Protein AF-A0A2G9TT95-F1 (afdb_monomer_lite)

InterPro domains:
  IPR027417 P-loop containing nucleoside triphosphate hydrolase [G3DSA:3.40.50.300] (1-47)
  IPR027417 P-loop containing nucleoside triphosphate hydrolase [SSF52540] (1-69)
  IPR050238 DNA Replication and Repair Clamp Loader Complex [PTHR11669] (1-67)

Radius of gyration: 18.63 Å; chains: 1; bounding box: 43×24×49 Å

Organism: Teladorsagia circumcincta (NCBI:txid45464)

Sequence (105 aa):
MTEGAQQALRRIMENYSETTRFALACNQSDKIIEPVQSRCAILRFHKLTDAQLAHRLEEVCKAEKVSSISRSVRYLSSFFFQQPLPLRGASIHFSNFFAVFFLLL

pLDDT: mean 72.71, std 16.01, range [37.72, 91.88]

Foldseek 3Di:
DDPVVLVVVLVVCVVCVPPDKDKDWDQDCVPHDPSQVVQWDWDWDAQDDLVRQLVVVVVVCVVVVPPDPVVVSVVVSVVVVPDQDCPDPDSSVNHGTTIITIGPD

Structure (mmCIF, N/CA/C/O backbone):
data_AF-A0A2G9TT95-F1
#
_entry.id   AF-A0A2G9TT95-F1
#
loop_
_atom_site.group_PDB
_atom_site.id
_atom_site.type_symbol
_atom_site.label_atom_id
_atom_site.label_alt_id
_atom_site.label_comp_id
_atom_site.label_asym_id
_atom_site.label_entity_id
_atom_site.label_seq_id
_atom_site.pdbx_PDB_ins_code
_atom_site.Cartn_x
_atom_site.Cartn_y
_atom_site.Cartn_z
_atom_site.occupancy
_atom_site.B_iso_or_equiv
_atom_site.auth_seq_id
_atom_site.auth_comp_id
_atom_site.auth_asym_id
_atom_site.auth_atom_id
_atom_site.pdbx_PDB_model_num
ATOM 1 N N . MET A 1 1 ? 3.381 11.143 9.291 1.00 71.00 1 MET A N 1
ATOM 2 C CA . MET A 1 1 ? 2.022 11.181 9.870 1.00 71.00 1 MET A CA 1
ATOM 3 C C . MET A 1 1 ? 2.160 11.017 11.371 1.00 71.00 1 MET A C 1
ATOM 5 O O . MET A 1 1 ? 2.871 10.106 11.779 1.00 71.00 1 MET A O 1
ATOM 9 N N . THR A 1 2 ? 1.575 11.908 12.171 1.00 89.00 2 THR A N 1
ATOM 10 C CA . THR A 1 2 ? 1.607 11.794 13.639 1.00 89.00 2 THR A CA 1
ATOM 11 C C . THR A 1 2 ? 0.791 10.583 14.095 1.00 89.00 2 THR A C 1
ATOM 13 O O . THR A 1 2 ? -0.153 10.188 13.408 1.00 89.00 2 THR A O 1
ATOM 16 N N . GLU A 1 3 ? 1.130 9.991 15.242 1.00 86.75 3 GLU A N 1
ATOM 17 C CA . GLU A 1 3 ? 0.421 8.810 15.764 1.00 86.75 3 GLU A CA 1
ATOM 18 C C . GLU A 1 3 ? -1.075 9.069 15.972 1.00 86.75 3 GLU A C 1
ATOM 20 O O . GLU A 1 3 ? -1.901 8.250 15.573 1.00 86.75 3 GLU A O 1
ATOM 25 N N . GLY A 1 4 ? -1.440 10.245 16.496 1.00 90.38 4 GLY A N 1
ATOM 26 C CA . GLY A 1 4 ? -2.843 10.628 16.686 1.00 90.38 4 GLY A CA 1
ATOM 27 C C . GLY A 1 4 ? -3.653 10.630 15.384 1.00 90.38 4 GLY A C 1
ATOM 28 O O . GLY A 1 4 ? -4.788 10.158 15.362 1.00 90.38 4 GLY A O 1
ATOM 29 N N . ALA A 1 5 ? -3.053 11.073 14.274 1.00 90.94 5 ALA A N 1
ATOM 30 C CA . ALA A 1 5 ? -3.703 11.023 12.967 1.00 90.94 5 ALA A CA 1
ATOM 31 C C . ALA A 1 5 ? -3.869 9.579 12.463 1.00 90.94 5 ALA A C 1
ATOM 33 O O . ALA A 1 5 ? -4.907 9.250 11.890 1.00 90.94 5 ALA A O 1
ATOM 34 N N . GLN A 1 6 ? -2.896 8.695 12.722 1.00 89.81 6 GLN A N 1
ATOM 35 C CA . GLN A 1 6 ? -3.020 7.276 12.360 1.00 89.81 6 GLN A CA 1
ATOM 36 C C . GLN A 1 6 ? -4.141 6.586 13.150 1.00 89.81 6 GLN A C 1
ATOM 38 O O . GLN A 1 6 ? -4.891 5.786 12.595 1.00 89.81 6 GLN A O 1
ATOM 43 N N . GLN A 1 7 ? -4.289 6.921 14.435 1.00 89.94 7 GLN A N 1
ATOM 44 C CA . GLN A 1 7 ? -5.362 6.388 15.279 1.00 89.94 7 GLN A CA 1
ATOM 45 C C . GLN A 1 7 ? -6.747 6.859 14.820 1.00 89.94 7 GLN A C 1
ATOM 47 O O . GLN A 1 7 ? -7.698 6.076 14.824 1.00 89.94 7 GLN A O 1
ATOM 52 N N . ALA A 1 8 ? -6.870 8.113 14.376 1.00 91.88 8 ALA A N 1
ATOM 53 C CA . ALA A 1 8 ? -8.102 8.607 13.767 1.00 91.88 8 ALA A CA 1
ATOM 54 C C . ALA A 1 8 ? -8.411 7.877 12.448 1.00 91.88 8 ALA A C 1
ATOM 56 O O . ALA A 1 8 ? -9.537 7.422 12.247 1.00 91.88 8 ALA A O 1
ATOM 57 N N . LEU A 1 9 ? -7.402 7.694 11.590 1.00 90.50 9 LEU A N 1
ATOM 58 C CA . LEU A 1 9 ? -7.538 6.963 10.330 1.00 90.50 9 LEU A CA 1
ATOM 59 C C . LEU A 1 9 ? -8.011 5.522 10.555 1.00 90.50 9 LEU A C 1
ATOM 61 O O . LEU A 1 9 ? -8.934 5.077 9.881 1.00 90.50 9 LEU A O 1
ATOM 65 N N . ARG A 1 10 ? -7.448 4.820 11.544 1.00 88.50 10 ARG A N 1
ATOM 66 C CA . ARG A 1 10 ? -7.885 3.472 11.927 1.00 88.50 10 ARG A CA 1
ATOM 67 C C . ARG A 1 10 ? -9.396 3.420 12.196 1.00 88.50 10 ARG A C 1
ATOM 69 O O . ARG A 1 10 ? -10.062 2.527 11.687 1.00 88.50 10 ARG A O 1
ATOM 76 N N . ARG A 1 11 ? -9.940 4.376 12.959 1.00 90.38 11 ARG A N 1
ATOM 77 C CA . ARG A 1 11 ? -11.385 4.434 13.255 1.00 90.38 11 ARG A CA 1
ATOM 78 C C . ARG A 1 11 ? -12.221 4.661 11.998 1.00 90.38 11 ARG A C 1
ATOM 80 O O . ARG A 1 11 ? -13.265 4.045 11.835 1.00 90.38 11 ARG A O 1
ATOM 87 N N . ILE A 1 12 ? -11.756 5.526 11.098 1.00 90.50 12 ILE A N 1
ATOM 88 C CA . ILE A 1 12 ? -12.431 5.784 9.818 1.00 90.50 12 ILE A CA 1
ATOM 89 C C . 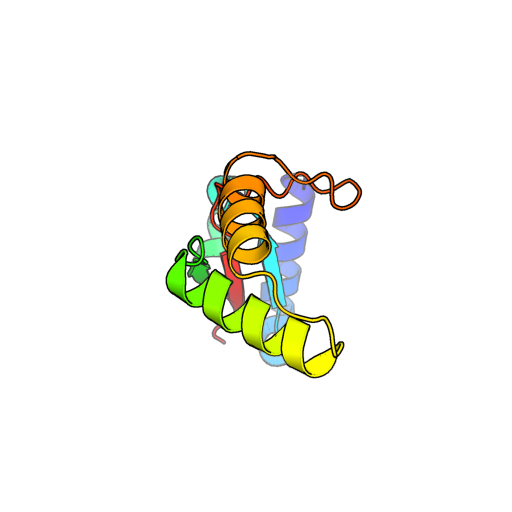ILE A 1 12 ? -12.448 4.511 8.961 1.00 90.50 12 ILE A C 1
ATOM 91 O O . ILE A 1 12 ? -13.480 4.176 8.386 1.00 90.50 12 ILE A O 1
ATOM 95 N N . MET A 1 13 ? -11.331 3.783 8.911 1.00 88.25 13 MET A N 1
ATOM 96 C CA . MET A 1 13 ? -11.234 2.520 8.177 1.00 88.25 13 MET A CA 1
ATOM 97 C C . MET A 1 13 ? -12.162 1.442 8.746 1.00 88.25 13 MET A C 1
ATOM 99 O O . MET A 1 13 ? -12.719 0.671 7.976 1.00 88.25 13 MET A O 1
ATOM 103 N N . GLU A 1 14 ? -12.349 1.394 10.068 1.00 85.25 14 GLU A N 1
ATOM 104 C CA . GLU A 1 14 ? -13.304 0.482 10.712 1.00 85.25 14 GLU A CA 1
ATOM 105 C C . GLU A 1 14 ? -14.756 0.864 10.370 1.00 85.25 14 GLU A C 1
ATOM 107 O O . GLU A 1 14 ? -15.512 0.019 9.892 1.00 85.25 14 GLU A O 1
ATOM 112 N N . ASN A 1 15 ? -15.121 2.142 10.530 1.00 89.69 15 ASN A N 1
ATOM 113 C CA . ASN A 1 15 ? -16.497 2.624 10.358 1.00 89.69 15 ASN A CA 1
ATOM 114 C C . ASN A 1 15 ? -17.011 2.564 8.912 1.00 89.69 15 ASN A C 1
ATOM 116 O O . ASN A 1 15 ? -18.205 2.381 8.701 1.00 89.69 15 ASN A O 1
ATOM 120 N N . TYR A 1 16 ? -16.133 2.757 7.926 1.00 88.12 16 TYR A N 1
ATOM 121 C CA . TYR A 1 16 ? -16.505 2.833 6.507 1.00 88.12 16 TYR A CA 1
ATOM 122 C C . TYR A 1 16 ? -15.925 1.683 5.680 1.00 88.12 16 TYR A C 1
ATOM 124 O O . TYR A 1 16 ? -15.764 1.809 4.466 1.00 88.12 16 TYR A O 1
ATOM 132 N N . SER A 1 17 ? -15.597 0.568 6.335 1.00 82.69 17 SER A N 1
ATOM 133 C CA . SER A 1 17 ? -15.021 -0.615 5.688 1.00 82.69 17 SER A CA 1
ATOM 134 C C . SER A 1 17 ? -15.921 -1.194 4.594 1.00 82.69 17 SER A C 1
ATOM 136 O O . SER A 1 17 ? -15.416 -1.625 3.561 1.00 82.69 17 SER A O 1
ATOM 138 N N . GLU A 1 18 ? -17.243 -1.142 4.768 1.00 85.19 18 GLU A N 1
ATOM 139 C CA . GLU A 1 18 ? -18.204 -1.686 3.803 1.00 85.19 18 GLU A CA 1
ATOM 140 C C . GLU A 1 18 ? -18.285 -0.840 2.525 1.00 85.19 18 GLU A C 1
ATOM 142 O O . GLU A 1 18 ? -18.231 -1.378 1.418 1.00 85.19 18 GLU A O 1
ATOM 147 N N . THR A 1 19 ? -18.339 0.488 2.660 1.00 89.31 19 THR A N 1
ATOM 148 C CA . THR A 1 19 ? -18.600 1.414 1.543 1.00 89.31 19 THR A CA 1
ATOM 149 C C . THR A 1 19 ? -17.341 1.928 0.852 1.00 89.31 19 THR A C 1
ATOM 151 O O . THR A 1 19 ? -17.410 2.372 -0.292 1.00 89.31 19 THR A O 1
ATOM 154 N N . THR A 1 20 ? -16.193 1.904 1.536 1.00 85.25 20 THR A N 1
ATOM 155 C CA . THR A 1 20 ? -14.978 2.595 1.092 1.00 85.25 20 THR A CA 1
ATOM 156 C C . THR A 1 20 ? -13.772 1.668 1.168 1.00 85.25 20 THR A C 1
ATOM 158 O O . THR A 1 20 ? -13.508 1.040 2.192 1.00 85.25 20 THR A O 1
ATOM 161 N N . ARG A 1 21 ? -12.988 1.601 0.086 1.00 85.56 21 ARG A N 1
ATOM 162 C CA . ARG A 1 21 ? -11.694 0.905 0.072 1.00 85.56 21 ARG A CA 1
ATOM 163 C C . ARG A 1 21 ? -10.559 1.915 0.179 1.00 85.56 21 ARG A C 1
ATOM 165 O O . ARG A 1 21 ? -10.551 2.936 -0.504 1.00 85.56 21 ARG A O 1
ATOM 172 N N . PHE A 1 22 ? -9.609 1.622 1.060 1.00 83.38 22 PHE A N 1
ATOM 173 C CA . PHE A 1 22 ? -8.455 2.474 1.326 1.00 83.38 22 PHE A CA 1
ATOM 174 C C . PHE A 1 22 ? -7.224 1.909 0.622 1.00 83.38 22 PHE A C 1
ATOM 176 O O . PHE A 1 22 ? -7.007 0.700 0.644 1.00 83.38 22 PHE A O 1
ATOM 183 N N . ALA A 1 23 ? -6.422 2.799 0.035 1.00 84.81 23 ALA A N 1
ATOM 184 C CA . ALA A 1 23 ? -5.097 2.502 -0.491 1.00 84.81 23 ALA A CA 1
ATOM 185 C C . ALA A 1 23 ? -4.090 3.447 0.171 1.00 84.81 23 ALA A C 1
ATOM 187 O O . ALA A 1 23 ? -4.136 4.660 -0.040 1.00 84.81 23 ALA A O 1
ATOM 188 N N . LEU A 1 24 ? -3.194 2.903 0.994 1.00 82.94 24 LEU A N 1
ATOM 189 C CA . LEU A 1 24 ? -2.136 3.688 1.636 1.00 82.94 24 LEU A CA 1
ATOM 190 C C . LEU A 1 24 ? -0.812 3.406 0.948 1.00 82.94 24 LEU A C 1
ATOM 192 O O . LEU A 1 24 ? -0.431 2.250 0.838 1.00 82.94 24 LEU A O 1
ATOM 196 N N . ALA A 1 25 ? -0.124 4.463 0.533 1.00 83.94 25 ALA A N 1
ATOM 197 C CA . ALA A 1 25 ? 1.186 4.425 -0.095 1.00 83.94 25 ALA A CA 1
ATOM 198 C C . ALA A 1 25 ? 2.248 4.912 0.896 1.00 83.94 25 ALA A C 1
ATOM 200 O O . ALA A 1 25 ? 2.230 6.078 1.301 1.00 83.94 25 ALA A O 1
ATOM 201 N N . CYS A 1 26 ? 3.183 4.049 1.290 1.00 80.31 26 CYS A N 1
ATOM 202 C CA . CYS A 1 26 ? 4.295 4.456 2.149 1.00 80.31 26 CYS A CA 1
ATOM 203 C C . CYS A 1 26 ? 5.611 3.779 1.767 1.00 80.31 26 CYS A C 1
ATOM 205 O O . CYS A 1 26 ? 5.616 2.625 1.354 1.00 80.31 26 CYS A O 1
ATOM 207 N N . ASN A 1 27 ? 6.723 4.485 1.986 1.00 81.00 27 ASN A N 1
ATOM 208 C CA . ASN A 1 27 ? 8.077 3.970 1.734 1.00 81.00 27 ASN A CA 1
ATOM 209 C C . ASN A 1 27 ? 8.666 3.224 2.944 1.00 81.00 27 ASN A C 1
ATOM 211 O O . ASN A 1 27 ? 9.717 2.604 2.850 1.00 81.00 27 ASN A O 1
ATOM 215 N N . GLN A 1 28 ? 8.060 3.372 4.124 1.00 79.25 28 GLN A N 1
ATOM 216 C CA . GLN A 1 28 ? 8.531 2.783 5.378 1.00 79.25 28 GLN A CA 1
ATOM 217 C C . GLN A 1 28 ? 7.321 2.222 6.117 1.00 79.25 28 GLN A C 1
ATOM 219 O O . GLN A 1 28 ? 6.612 2.969 6.793 1.00 79.25 28 GLN A O 1
ATOM 224 N N . SER A 1 29 ? 7.089 0.914 5.971 1.00 79.69 29 SER A N 1
ATOM 225 C CA . SER A 1 29 ? 5.981 0.219 6.636 1.00 79.69 29 SER A CA 1
ATOM 226 C C . SER A 1 29 ? 6.077 0.310 8.154 1.00 79.69 29 SER A C 1
ATOM 228 O O . SER A 1 29 ? 5.059 0.446 8.816 1.00 79.69 29 SER A O 1
ATOM 230 N N . ASP A 1 30 ? 7.289 0.340 8.704 1.00 81.69 30 ASP A N 1
ATOM 231 C CA . ASP A 1 30 ? 7.530 0.320 10.154 1.00 81.69 30 ASP A CA 1
ATOM 232 C C . ASP A 1 30 ? 7.023 1.589 10.858 1.00 81.69 30 ASP A C 1
AT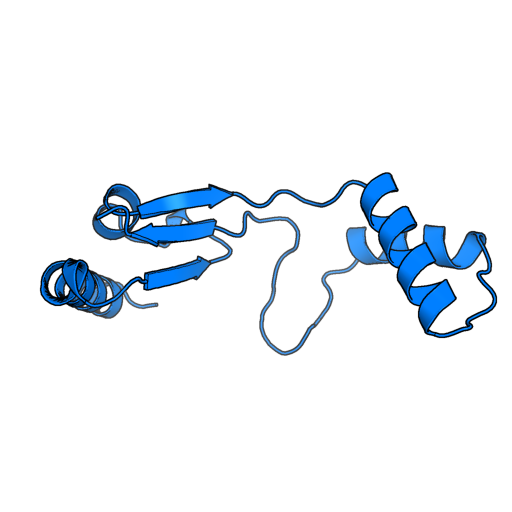OM 234 O O . ASP A 1 30 ? 6.831 1.607 12.068 1.00 81.69 30 ASP A O 1
ATOM 238 N N . LYS A 1 31 ? 6.775 2.664 10.097 1.00 84.06 31 LYS A N 1
ATOM 239 C CA . LYS A 1 31 ? 6.183 3.912 10.600 1.00 84.06 31 LYS A CA 1
ATOM 240 C C . LYS A 1 31 ? 4.651 3.897 10.616 1.00 84.06 31 LYS A C 1
ATOM 242 O O . LYS A 1 31 ? 4.042 4.890 11.023 1.00 84.06 31 LYS A O 1
ATOM 247 N N . ILE A 1 32 ? 4.027 2.830 10.123 1.00 87.06 32 ILE A N 1
ATOM 248 C CA . ILE A 1 32 ? 2.580 2.625 10.160 1.00 87.06 32 ILE A CA 1
ATOM 249 C C . ILE A 1 32 ? 2.246 1.805 11.401 1.00 87.06 32 ILE A C 1
ATOM 251 O O . ILE A 1 32 ? 2.846 0.758 11.626 1.00 87.06 32 ILE A O 1
ATOM 255 N N . ILE A 1 33 ? 1.271 2.258 12.187 1.00 89.62 33 ILE A N 1
ATOM 256 C CA . ILE A 1 33 ? 0.836 1.541 13.388 1.00 89.62 33 ILE A CA 1
ATOM 257 C C . ILE A 1 33 ? 0.349 0.121 13.045 1.00 89.62 33 ILE A C 1
ATOM 259 O O . ILE A 1 33 ? -0.365 -0.087 12.060 1.00 89.62 33 ILE A O 1
ATOM 263 N N . GLU A 1 34 ? 0.682 -0.851 13.895 1.00 87.25 34 GLU A N 1
ATOM 264 C CA . GLU A 1 34 ? 0.294 -2.261 13.736 1.00 87.25 34 GLU A CA 1
ATOM 265 C C . GLU A 1 34 ? -1.214 -2.467 13.459 1.00 87.25 34 GLU A C 1
ATOM 267 O O . GLU A 1 34 ? -1.544 -3.247 12.563 1.00 87.25 34 GLU A O 1
ATOM 272 N N . PRO A 1 35 ? -2.155 -1.729 14.095 1.00 86.88 35 PRO A N 1
ATOM 273 C CA . PRO A 1 35 ? -3.581 -1.877 13.810 1.00 86.88 35 PRO A CA 1
ATOM 274 C C . PRO A 1 35 ? -3.979 -1.597 12.354 1.00 86.88 35 PRO A C 1
ATOM 276 O O . PRO A 1 35 ? -4.951 -2.168 11.866 1.00 86.88 35 PRO A O 1
ATOM 279 N N . VAL A 1 36 ? -3.285 -0.702 11.651 1.00 87.12 36 VAL A N 1
ATOM 280 C CA . VAL A 1 36 ? -3.575 -0.447 10.231 1.00 87.12 36 VAL A CA 1
ATOM 281 C C . VAL A 1 36 ? -2.979 -1.561 9.372 1.00 87.12 36 VAL A C 1
ATOM 283 O O . VAL A 1 36 ? -3.629 -2.015 8.431 1.00 87.12 36 VAL A O 1
ATOM 286 N N . GLN A 1 37 ? -1.786 -2.048 9.732 1.00 85.44 37 GLN A N 1
ATOM 287 C CA . GLN A 1 37 ? -1.114 -3.127 9.008 1.00 85.44 37 GLN A CA 1
ATOM 288 C C . GLN A 1 37 ? -1.895 -4.443 9.059 1.00 85.44 37 GLN A C 1
ATOM 290 O O . GLN A 1 37 ? -2.052 -5.089 8.030 1.00 85.44 37 GLN A O 1
ATOM 295 N N . SER A 1 38 ? -2.433 -4.820 10.222 1.00 84.94 38 SER A N 1
ATOM 296 C CA . SER A 1 38 ? -3.149 -6.093 10.388 1.00 84.94 38 SER A CA 1
ATOM 297 C C . SER A 1 38 ? -4.474 -6.173 9.624 1.00 84.94 38 SER A C 1
ATOM 299 O O . SER A 1 38 ? -4.954 -7.266 9.341 1.00 84.94 38 SER A O 1
ATOM 301 N N . ARG A 1 39 ? -5.067 -5.026 9.266 1.00 81.19 39 ARG A N 1
ATOM 302 C CA . ARG A 1 39 ? -6.352 -4.937 8.546 1.00 81.19 39 ARG A CA 1
ATOM 303 C C . ARG A 1 39 ? -6.206 -4.888 7.027 1.00 81.19 39 ARG A C 1
ATOM 305 O O . ARG A 1 39 ? -7.208 -4.855 6.314 1.00 81.19 39 ARG A O 1
ATOM 312 N N . CYS A 1 40 ? -4.976 -4.830 6.532 1.00 80.31 40 CYS A N 1
ATOM 313 C CA . CYS A 1 40 ? -4.709 -4.532 5.140 1.00 80.31 40 CYS A CA 1
ATOM 314 C C . CYS A 1 40 ? -3.761 -5.552 4.512 1.00 80.31 40 CYS A C 1
ATOM 316 O O . CYS A 1 40 ? -2.780 -5.972 5.121 1.00 80.31 40 CYS A O 1
ATOM 318 N N . ALA A 1 41 ? -3.997 -5.882 3.245 1.00 81.88 41 ALA A N 1
ATOM 319 C CA . ALA A 1 41 ? -3.034 -6.617 2.441 1.00 81.88 41 ALA A CA 1
ATOM 320 C C . ALA A 1 41 ? -1.806 -5.740 2.183 1.00 81.88 41 ALA A C 1
ATOM 322 O O . ALA A 1 41 ? -1.952 -4.641 1.653 1.00 81.88 41 ALA A O 1
ATOM 323 N N . ILE A 1 42 ? -0.611 -6.220 2.536 1.00 80.25 42 ILE A N 1
ATOM 324 C CA . ILE A 1 42 ? 0.644 -5.489 2.329 1.00 80.25 42 ILE A CA 1
ATOM 325 C C . ILE A 1 42 ? 1.259 -5.914 1.000 1.00 80.25 42 ILE A C 1
ATOM 327 O O . ILE A 1 42 ? 1.822 -7.002 0.882 1.00 80.25 42 ILE A O 1
ATOM 331 N N . LEU A 1 43 ? 1.209 -5.031 0.008 1.00 81.12 43 LEU A N 1
ATOM 332 C CA . LEU A 1 43 ? 1.883 -5.241 -1.270 1.00 81.12 43 LEU A CA 1
ATOM 333 C C . LEU A 1 43 ? 3.255 -4.579 -1.246 1.00 81.12 43 LEU A C 1
ATOM 335 O O . LEU A 1 43 ? 3.346 -3.355 -1.275 1.00 81.12 43 LEU A O 1
ATOM 339 N N . ARG A 1 44 ? 4.315 -5.391 -1.193 1.00 78.12 44 ARG A N 1
ATOM 340 C CA . ARG A 1 44 ? 5.709 -4.927 -1.182 1.00 78.12 44 ARG A CA 1
ATOM 341 C C . ARG A 1 44 ? 6.256 -4.823 -2.602 1.00 78.12 44 ARG A C 1
ATOM 343 O O . ARG A 1 44 ? 6.486 -5.839 -3.258 1.00 78.12 44 ARG A O 1
ATOM 350 N N . PHE A 1 45 ? 6.523 -3.602 -3.052 1.00 77.31 45 PHE A N 1
ATOM 351 C CA . PHE A 1 45 ? 7.197 -3.374 -4.327 1.00 77.31 45 PHE A CA 1
ATOM 352 C C . PHE A 1 45 ? 8.711 -3.438 -4.148 1.00 77.31 45 PHE A C 1
ATOM 354 O O . PHE A 1 45 ? 9.285 -2.759 -3.294 1.00 77.31 45 PHE A O 1
ATOM 361 N N . HIS A 1 46 ? 9.343 -4.258 -4.981 1.00 77.25 46 HIS A N 1
ATOM 362 C CA . HIS A 1 46 ? 10.792 -4.379 -5.063 1.00 77.25 46 HIS A CA 1
ATOM 363 C C . HIS A 1 46 ? 11.320 -3.498 -6.194 1.00 77.25 46 HIS A C 1
ATOM 365 O O . HIS A 1 46 ? 10.575 -3.093 -7.090 1.00 77.25 46 HIS A O 1
ATOM 371 N N . LYS A 1 47 ? 12.625 -3.216 -6.163 1.00 74.75 47 LYS A N 1
ATOM 372 C CA . LYS A 1 47 ? 13.290 -2.558 -7.288 1.00 74.75 47 LYS A CA 1
ATOM 373 C C . LYS A 1 47 ? 13.109 -3.391 -8.557 1.00 74.75 47 LYS A C 1
ATOM 375 O O . LYS A 1 47 ? 13.232 -4.614 -8.522 1.00 74.75 47 LYS A O 1
ATOM 380 N N . LEU A 1 48 ? 12.840 -2.707 -9.666 1.00 75.38 48 LEU A N 1
ATOM 381 C CA . LEU A 1 48 ? 12.805 -3.322 -10.990 1.00 75.38 48 LEU A CA 1
ATOM 382 C C . LEU A 1 48 ? 14.195 -3.840 -11.356 1.00 75.38 48 LEU A C 1
ATOM 384 O O . LEU A 1 48 ? 15.196 -3.220 -11.013 1.00 75.38 48 LEU A O 1
ATOM 388 N N . THR A 1 49 ? 14.253 -4.957 -12.070 1.00 81.50 49 THR A N 1
ATOM 389 C CA . THR A 1 49 ? 15.520 -5.467 -12.610 1.00 8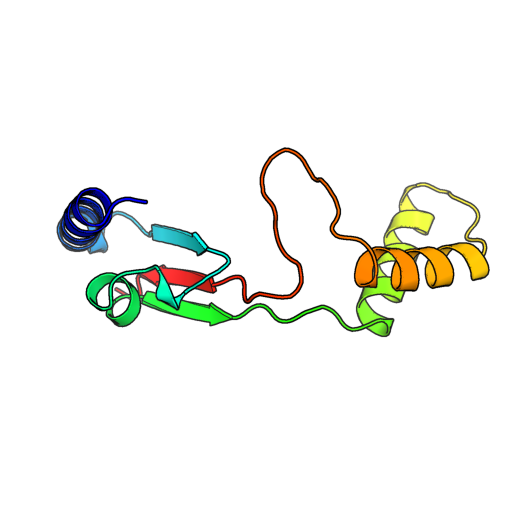1.50 49 THR A CA 1
ATOM 390 C C . THR A 1 49 ? 15.978 -4.631 -13.807 1.00 81.50 49 THR A C 1
ATOM 392 O O . THR A 1 49 ? 15.151 -4.069 -14.530 1.00 81.50 49 THR A O 1
ATOM 395 N N . ASP A 1 50 ? 17.287 -4.600 -14.067 1.00 76.62 50 ASP A N 1
ATOM 396 C CA . ASP A 1 50 ? 17.861 -3.873 -15.210 1.00 76.62 50 ASP A CA 1
ATOM 397 C C . ASP A 1 50 ? 17.232 -4.294 -16.544 1.00 76.62 50 ASP A C 1
ATOM 399 O O . ASP A 1 50 ? 16.985 -3.457 -17.409 1.00 76.62 50 ASP A O 1
ATOM 403 N N . ALA A 1 51 ? 16.907 -5.583 -16.692 1.00 80.00 51 ALA A N 1
ATOM 404 C CA . ALA A 1 51 ? 16.247 -6.115 -17.880 1.00 80.00 51 ALA A CA 1
ATOM 405 C C . ALA A 1 51 ? 14.825 -5.554 -18.061 1.00 80.00 51 ALA A C 1
ATOM 407 O O . ALA A 1 51 ? 14.463 -5.133 -19.159 1.00 80.00 51 ALA A O 1
ATOM 408 N N . GLN A 1 52 ? 14.028 -5.498 -16.986 1.00 81.25 52 GLN A N 1
ATOM 409 C CA . GLN A 1 52 ? 12.678 -4.917 -17.020 1.00 81.25 52 GLN A CA 1
ATOM 410 C C . GLN A 1 52 ? 12.720 -3.416 -17.312 1.00 81.25 52 GLN A C 1
ATOM 412 O O . GLN A 1 52 ? 11.896 -2.903 -18.071 1.00 81.25 52 GLN A O 1
ATOM 417 N N . LEU A 1 53 ? 13.695 -2.714 -16.730 1.00 78.12 53 LEU A N 1
ATOM 418 C CA . LEU A 1 53 ? 13.888 -1.289 -16.958 1.00 78.12 53 LEU A CA 1
ATOM 419 C C . LEU A 1 53 ? 14.305 -1.004 -18.406 1.00 78.12 53 LEU A C 1
ATOM 421 O O . LEU A 1 53 ? 13.720 -0.130 -19.042 1.00 78.12 53 LEU A O 1
ATOM 425 N N . ALA A 1 54 ? 15.265 -1.763 -18.944 1.00 78.31 54 ALA A N 1
ATOM 426 C CA . ALA A 1 54 ? 15.710 -1.639 -20.329 1.00 78.31 54 ALA A CA 1
ATOM 427 C C . ALA A 1 54 ? 14.562 -1.892 -21.315 1.00 78.31 54 ALA A C 1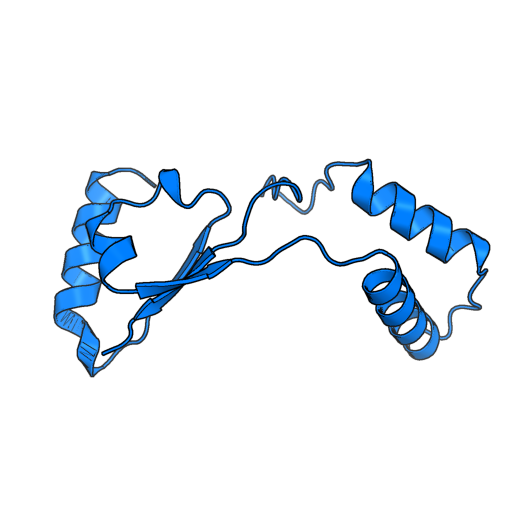
ATOM 429 O O . ALA A 1 54 ? 14.344 -1.075 -22.207 1.00 78.31 54 ALA A O 1
ATOM 430 N N . HIS A 1 55 ? 13.771 -2.948 -21.100 1.00 84.06 55 HIS A N 1
ATOM 431 C CA . HIS A 1 55 ? 12.594 -3.234 -21.921 1.00 84.06 55 HIS A CA 1
ATOM 432 C C . HIS A 1 55 ? 11.601 -2.066 -21.915 1.00 84.06 55 HIS A C 1
ATOM 434 O O . HIS A 1 55 ? 11.148 -1.619 -22.968 1.00 84.06 55 HIS A O 1
ATOM 440 N N . ARG A 1 56 ? 11.288 -1.517 -20.732 1.00 83.75 56 ARG A N 1
ATOM 441 C CA . ARG A 1 56 ? 10.341 -0.402 -20.634 1.00 83.75 56 ARG A CA 1
ATOM 442 C C . ARG A 1 56 ? 10.879 0.882 -21.268 1.00 83.75 56 ARG A C 1
ATOM 444 O O . ARG A 1 56 ? 10.116 1.627 -21.877 1.00 83.75 56 ARG A O 1
ATOM 451 N N . LEU A 1 57 ? 12.181 1.136 -21.152 1.00 79.12 57 LEU A N 1
ATOM 452 C CA . LEU A 1 57 ? 12.838 2.262 -21.817 1.00 79.12 57 LEU A CA 1
ATOM 453 C C . LEU A 1 57 ? 12.806 2.117 -23.342 1.00 79.12 57 LEU A C 1
ATOM 455 O O . LEU A 1 57 ? 12.540 3.099 -24.029 1.00 79.12 57 LEU A O 1
ATOM 459 N N . GLU A 1 58 ? 13.013 0.913 -23.877 1.00 82.88 58 GLU A N 1
ATOM 460 C CA . GLU A 1 58 ? 12.890 0.658 -25.316 1.00 82.88 58 GLU A CA 1
ATOM 461 C C . GLU A 1 58 ? 11.474 0.935 -25.836 1.00 82.88 58 GLU A C 1
ATOM 463 O O . GLU A 1 58 ? 11.322 1.547 -26.894 1.00 82.88 58 GLU A O 1
ATOM 468 N N . GLU A 1 59 ? 10.437 0.530 -25.098 1.00 85.75 59 GLU A N 1
ATOM 469 C CA . GLU A 1 59 ? 9.042 0.839 -25.440 1.00 85.75 59 GLU A CA 1
A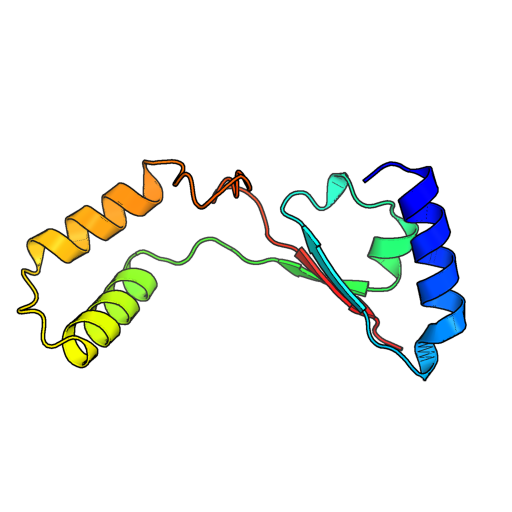TOM 470 C C . GLU A 1 59 ? 8.788 2.351 -25.493 1.00 85.75 59 GLU A C 1
ATOM 472 O O . GLU A 1 59 ? 8.193 2.845 -26.453 1.00 85.75 59 GLU A O 1
ATOM 477 N N . VAL A 1 60 ? 9.279 3.096 -24.498 1.00 84.88 60 VAL A N 1
ATOM 478 C CA . VAL A 1 60 ? 9.149 4.560 -24.451 1.00 84.88 60 VAL A CA 1
ATOM 479 C C . VAL A 1 60 ? 9.915 5.216 -25.601 1.00 84.88 60 VAL A C 1
ATOM 481 O O . VAL A 1 60 ? 9.363 6.072 -26.284 1.00 84.88 60 VAL A O 1
ATOM 484 N N . CYS A 1 61 ? 11.151 4.791 -25.888 1.00 82.44 61 CYS A N 1
ATOM 485 C CA . CYS A 1 61 ? 11.921 5.332 -27.012 1.00 82.44 61 CYS A CA 1
ATOM 486 C C . CYS A 1 61 ? 11.232 5.095 -28.363 1.00 82.44 61 CYS A C 1
ATOM 488 O O . CYS A 1 61 ? 11.252 5.983 -29.215 1.00 82.44 61 CYS A O 1
ATOM 490 N N . LYS A 1 62 ? 10.607 3.924 -28.556 1.00 84.12 62 LYS A N 1
ATOM 491 C CA . LYS A 1 62 ? 9.818 3.622 -29.759 1.00 84.12 62 LYS A CA 1
ATOM 492 C C . LYS A 1 62 ? 8.596 4.534 -29.872 1.00 84.12 62 LYS A C 1
ATOM 494 O O . LYS A 1 62 ? 8.332 5.044 -30.959 1.00 84.12 62 LYS A O 1
ATOM 499 N N . ALA A 1 63 ? 7.881 4.761 -28.770 1.00 87.06 63 ALA A N 1
ATOM 500 C CA . ALA A 1 63 ? 6.711 5.639 -28.739 1.00 87.06 63 ALA A CA 1
ATOM 501 C C . ALA A 1 63 ? 7.075 7.104 -29.041 1.00 87.06 63 ALA A C 1
ATOM 503 O O . ALA A 1 63 ? 6.424 7.752 -29.857 1.00 87.06 63 ALA A O 1
ATOM 504 N N . GLU A 1 64 ? 8.168 7.589 -28.452 1.00 86.25 64 GLU A N 1
ATOM 505 C CA . GLU A 1 64 ? 8.665 8.963 -28.606 1.00 86.25 64 GLU A CA 1
ATOM 506 C C . GLU A 1 64 ? 9.498 9.171 -29.887 1.00 86.25 64 GLU A C 1
ATOM 508 O O . GLU A 1 64 ? 10.014 10.260 -30.129 1.00 86.25 64 GLU A O 1
ATOM 513 N N . LYS A 1 65 ? 9.652 8.132 -30.727 1.00 83.12 65 LYS A N 1
ATOM 514 C CA . LYS A 1 65 ? 10.463 8.141 -31.963 1.00 83.12 65 LYS A CA 1
ATOM 515 C C . LYS A 1 65 ? 11.906 8.611 -31.742 1.00 83.12 65 LYS A C 1
ATOM 517 O O . LYS A 1 65 ? 12.532 9.189 -32.632 1.00 83.12 65 LYS A O 1
ATOM 522 N N . VAL A 1 66 ? 12.455 8.339 -30.563 1.00 78.62 66 VAL A N 1
ATOM 523 C CA . VAL A 1 66 ? 13.845 8.655 -30.238 1.00 78.62 66 VAL A CA 1
ATOM 524 C C . VAL A 1 66 ? 14.723 7.533 -30.774 1.00 78.62 66 VAL A C 1
ATOM 526 O O . VAL A 1 66 ? 14.542 6.369 -30.415 1.00 78.62 66 VAL A O 1
ATOM 529 N N . SER A 1 67 ? 15.703 7.874 -31.613 1.00 65.50 67 SER A N 1
ATOM 530 C CA . SER A 1 67 ? 16.708 6.929 -32.101 1.00 65.50 67 SER A CA 1
ATOM 531 C C . SER A 1 67 ? 17.502 6.374 -30.917 1.00 65.50 67 SER A C 1
ATOM 533 O O . SER A 1 67 ? 18.359 7.054 -30.347 1.00 65.50 67 SER A O 1
ATOM 535 N N . SER A 1 68 ? 17.170 5.154 -30.504 1.00 60.31 68 SER A N 1
ATOM 536 C CA . SER A 1 68 ? 17.717 4.497 -29.323 1.00 60.31 68 SER A CA 1
ATOM 537 C C . SER A 1 68 ? 19.222 4.270 -29.473 1.00 60.31 68 SER A C 1
ATOM 539 O O . SER A 1 68 ? 19.664 3.294 -30.072 1.00 60.31 68 SER A O 1
ATOM 541 N N . ILE A 1 69 ? 20.041 5.151 -28.899 1.00 62.88 69 ILE A N 1
ATOM 542 C CA . ILE A 1 69 ? 21.456 4.856 -28.678 1.00 62.88 69 ILE A CA 1
ATOM 543 C C . ILE A 1 69 ? 21.484 3.821 -27.551 1.00 62.88 69 ILE A C 1
ATOM 545 O O . ILE A 1 69 ? 21.268 4.157 -26.388 1.00 62.88 69 ILE A O 1
ATOM 549 N N . SER A 1 70 ? 21.738 2.552 -27.873 1.00 61.22 70 SER A N 1
ATOM 550 C CA . SER A 1 70 ? 21.782 1.428 -26.916 1.00 61.22 70 SER A CA 1
ATOM 551 C C . SER A 1 70 ? 22.725 1.686 -25.725 1.00 61.22 70 SER A C 1
ATOM 553 O O . SER A 1 70 ? 22.585 1.090 -24.659 1.00 61.22 70 SER A O 1
ATOM 555 N N . ARG A 1 71 ? 23.676 2.617 -25.889 1.00 63.69 71 ARG A N 1
ATOM 556 C CA . ARG A 1 71 ? 24.558 3.127 -24.832 1.00 63.69 71 ARG A CA 1
ATOM 557 C C . ARG A 1 71 ? 23.811 4.006 -23.820 1.00 63.69 71 ARG A C 1
ATOM 559 O O . ARG A 1 71 ? 24.022 3.841 -22.625 1.00 63.69 71 ARG A O 1
ATOM 566 N N . SER A 1 72 ? 22.911 4.879 -24.269 1.00 63.38 72 SER A N 1
ATOM 567 C CA . SER A 1 72 ? 22.145 5.800 -23.420 1.00 63.38 72 SER A CA 1
ATOM 568 C C . SER A 1 72 ? 21.170 5.062 -22.508 1.00 63.38 72 SER A C 1
ATOM 570 O O . SER A 1 72 ? 21.047 5.428 -21.349 1.00 63.38 72 SER A O 1
ATOM 572 N N . VAL A 1 73 ? 20.542 3.979 -22.982 1.00 65.62 73 VAL A N 1
ATOM 573 C CA . VAL A 1 73 ? 19.638 3.154 -22.157 1.00 65.62 73 VAL A CA 1
ATOM 574 C C . VAL A 1 73 ? 20.394 2.485 -21.006 1.00 65.62 73 VAL A C 1
ATOM 576 O O . VAL A 1 73 ? 19.924 2.534 -19.873 1.00 65.62 73 VAL A O 1
ATOM 579 N N . ARG A 1 74 ? 21.600 1.948 -21.259 1.00 65.19 74 ARG A N 1
ATOM 580 C CA . ARG A 1 74 ? 22.463 1.404 -20.191 1.00 65.19 74 ARG A CA 1
ATOM 581 C C . ARG A 1 74 ? 22.950 2.479 -19.222 1.00 65.19 74 ARG A C 1
ATOM 583 O O . ARG A 1 74 ? 23.001 2.245 -18.023 1.00 65.19 74 ARG A O 1
ATOM 590 N N . TYR A 1 75 ? 23.303 3.662 -19.724 1.00 66.19 75 TYR A N 1
ATOM 59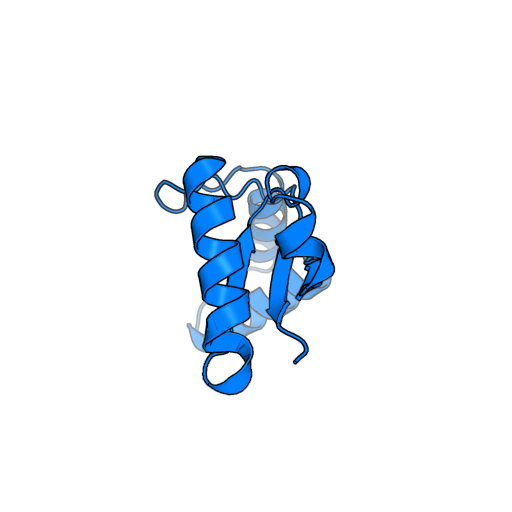1 C CA . TYR A 1 75 ? 23.688 4.776 -18.854 1.00 66.19 75 TYR A CA 1
ATOM 592 C C . TYR A 1 75 ? 22.522 5.241 -17.985 1.00 66.19 75 TYR A C 1
ATOM 594 O O . TYR A 1 75 ? 22.727 5.503 -16.806 1.00 66.19 75 TYR A O 1
ATOM 602 N N . LEU A 1 76 ? 21.307 5.309 -18.534 1.00 66.88 76 LEU A N 1
ATOM 603 C CA . LEU A 1 76 ? 20.111 5.646 -17.772 1.00 66.88 76 LEU A CA 1
ATOM 604 C C . LEU A 1 76 ? 19.795 4.560 -16.744 1.00 66.88 76 LEU A C 1
ATOM 606 O O . LEU A 1 76 ? 19.554 4.906 -15.594 1.00 66.88 76 LEU A O 1
ATOM 610 N N . SER A 1 77 ? 19.872 3.271 -17.090 1.00 64.00 77 SER A N 1
ATOM 611 C CA . SER A 1 77 ? 19.663 2.208 -16.100 1.00 64.00 77 SER A CA 1
ATOM 612 C C . SER A 1 77 ? 20.670 2.303 -14.949 1.00 64.00 77 SER A C 1
ATOM 614 O O . SER A 1 77 ? 20.268 2.272 -13.790 1.00 64.00 77 SER A O 1
ATOM 616 N N . SER A 1 78 ? 21.954 2.535 -15.240 1.00 62.38 78 SER A N 1
ATOM 617 C CA . SER A 1 78 ? 22.969 2.761 -14.202 1.00 62.38 78 SER A CA 1
ATOM 618 C C . SER A 1 78 ? 22.723 4.051 -13.402 1.00 62.38 78 SER A C 1
ATOM 620 O O . SER A 1 78 ? 22.813 4.047 -12.177 1.00 62.38 78 SER A O 1
ATOM 622 N N . PHE A 1 79 ? 22.338 5.151 -14.055 1.00 64.38 79 PHE A N 1
ATOM 623 C CA . PHE A 1 79 ? 22.087 6.447 -13.412 1.00 64.38 79 PHE A CA 1
ATOM 624 C C . PHE A 1 79 ? 20.872 6.420 -12.473 1.00 64.38 79 PHE A C 1
ATOM 626 O O . PHE A 1 79 ? 20.959 6.916 -11.350 1.00 64.38 79 PHE A O 1
ATOM 633 N N . PHE A 1 80 ? 19.766 5.794 -12.889 1.00 59.56 80 PHE A N 1
ATOM 634 C CA . PHE A 1 80 ? 18.560 5.636 -12.066 1.00 59.56 80 PHE A CA 1
ATOM 635 C C . PHE A 1 80 ? 18.815 4.798 -10.801 1.00 59.56 80 PHE A C 1
ATOM 637 O O . PHE A 1 80 ? 18.130 4.987 -9.797 1.00 59.56 80 PHE A O 1
ATOM 644 N N . PHE A 1 81 ? 19.812 3.906 -10.814 1.00 55.22 81 PHE A N 1
ATOM 645 C CA . PHE A 1 81 ? 20.206 3.126 -9.638 1.00 55.22 81 PHE A CA 1
ATOM 646 C C . PHE A 1 81 ? 21.211 3.837 -8.719 1.00 55.22 81 PHE A C 1
ATOM 648 O O . PHE A 1 81 ? 21.248 3.528 -7.525 1.00 55.22 81 PHE A O 1
ATOM 655 N N . GLN A 1 82 ? 22.005 4.780 -9.242 1.00 52.00 82 GLN A N 1
ATOM 656 C CA . GLN A 1 82 ? 23.079 5.460 -8.502 1.00 52.00 82 GLN A CA 1
ATOM 657 C C . GLN A 1 82 ? 22.757 6.877 -8.022 1.00 52.00 82 GLN A C 1
ATOM 659 O O . GLN A 1 82 ? 23.530 7.416 -7.233 1.00 52.00 82 GLN A O 1
ATOM 664 N N . GLN A 1 83 ? 21.645 7.483 -8.441 1.00 43.38 83 GLN A N 1
ATOM 665 C CA . GLN A 1 83 ? 21.262 8.824 -7.993 1.00 43.38 83 GLN A CA 1
ATOM 666 C C . GLN A 1 83 ? 19.899 8.811 -7.285 1.00 43.38 83 GLN A C 1
ATOM 668 O O . GLN A 1 83 ? 18.926 8.300 -7.844 1.00 43.38 83 GLN A O 1
ATOM 673 N N . PRO A 1 84 ? 19.771 9.400 -6.079 1.00 42.44 84 PRO A N 1
ATOM 674 C CA . PRO A 1 84 ? 18.465 9.729 -5.527 1.00 42.44 84 PRO A CA 1
ATOM 675 C C . PRO A 1 84 ? 17.845 10.816 -6.414 1.00 42.44 84 PRO A C 1
ATOM 677 O O . PRO A 1 84 ? 18.224 11.982 -6.347 1.00 42.44 84 PRO A O 1
ATOM 680 N N . LEU A 1 85 ? 16.923 10.435 -7.298 1.00 43.06 85 LEU A N 1
ATOM 681 C CA . LEU A 1 85 ? 16.208 11.392 -8.139 1.00 43.06 85 LEU A CA 1
ATOM 682 C C . LEU A 1 85 ? 15.389 12.353 -7.263 1.00 43.06 85 LEU A C 1
ATOM 684 O O . LEU A 1 85 ? 14.535 11.896 -6.498 1.00 43.06 85 LEU A O 1
ATOM 688 N N . PRO A 1 86 ? 15.567 13.679 -7.401 1.00 43.28 86 PRO A N 1
ATOM 689 C CA . PRO A 1 86 ? 14.725 14.661 -6.743 1.00 43.28 86 PRO A CA 1
ATOM 690 C C . PRO A 1 86 ? 13.449 14.843 -7.573 1.00 43.28 86 PRO A C 1
ATOM 692 O O . PRO A 1 86 ? 13.211 15.895 -8.165 1.00 43.28 86 PRO A O 1
ATOM 695 N N . LEU A 1 87 ? 12.602 13.816 -7.654 1.00 43.44 87 LEU A N 1
ATOM 696 C CA . LEU A 1 87 ? 11.238 14.013 -8.138 1.00 43.44 87 LEU A CA 1
ATOM 697 C C . LEU A 1 87 ? 10.459 14.732 -7.029 1.00 43.44 87 LEU A C 1
ATOM 699 O O . LEU A 1 87 ? 9.929 14.105 -6.121 1.00 43.44 87 LEU A O 1
ATOM 703 N N . ARG A 1 88 ? 10.484 16.074 -7.081 1.00 39.56 88 ARG A N 1
ATOM 704 C CA . ARG A 1 88 ? 9.663 17.027 -6.307 1.00 39.56 88 ARG A CA 1
ATOM 705 C C . ARG A 1 88 ? 9.304 16.564 -4.888 1.00 39.56 88 ARG A C 1
ATOM 707 O O . ARG A 1 88 ? 8.233 16.017 -4.655 1.00 39.56 88 ARG A O 1
ATOM 714 N N . GLY A 1 89 ? 10.169 16.866 -3.922 1.00 37.72 89 GLY A N 1
ATOM 715 C CA . GLY A 1 89 ? 9.807 16.932 -2.496 1.00 37.72 89 GLY A CA 1
ATOM 716 C C . GLY A 1 89 ? 9.444 15.613 -1.802 1.00 37.72 89 GLY A C 1
ATOM 717 O O . GLY A 1 89 ? 9.332 15.595 -0.580 1.00 37.72 89 GLY A O 1
ATOM 718 N N . ALA A 1 90 ? 9.320 14.505 -2.530 1.00 41.00 90 ALA A N 1
ATOM 719 C CA . ALA A 1 90 ? 9.242 13.173 -1.966 1.00 41.00 90 ALA A CA 1
ATOM 720 C C . ALA A 1 90 ? 10.583 12.487 -2.223 1.00 41.00 90 ALA A C 1
ATOM 722 O O . ALA A 1 90 ? 10.837 12.004 -3.324 1.00 41.00 90 ALA A O 1
ATOM 723 N N . SER A 1 91 ? 11.453 12.438 -1.209 1.00 39.34 91 SER A N 1
ATOM 724 C CA . SER A 1 91 ? 12.576 11.494 -1.190 1.00 39.34 91 SER A CA 1
ATOM 725 C C . SER A 1 91 ? 12.012 10.074 -1.191 1.00 39.34 91 SER A C 1
ATOM 727 O O . SER A 1 91 ? 11.909 9.414 -0.155 1.00 39.34 91 SER A O 1
ATOM 729 N N . ILE A 1 92 ? 11.605 9.596 -2.365 1.00 44.56 92 ILE A N 1
ATOM 730 C CA . ILE A 1 92 ? 11.396 8.183 -2.629 1.00 44.56 92 ILE A CA 1
ATOM 731 C C . ILE A 1 92 ? 12.805 7.629 -2.771 1.00 44.56 92 ILE A C 1
ATOM 733 O O . ILE A 1 92 ? 13.368 7.537 -3.859 1.00 44.56 92 ILE A O 1
ATOM 737 N N . HIS A 1 93 ? 13.421 7.339 -1.626 1.00 43.62 93 HIS A N 1
ATOM 738 C CA . HIS A 1 93 ? 14.597 6.495 -1.583 1.00 43.62 93 HIS A CA 1
ATOM 739 C C . HIS A 1 93 ? 14.193 5.189 -2.272 1.00 43.62 93 HIS A C 1
ATOM 741 O O . HIS A 1 93 ? 13.487 4.371 -1.685 1.00 43.62 93 HIS A O 1
ATOM 747 N N . PHE A 1 94 ? 14.617 5.009 -3.526 1.00 44.72 94 PHE A N 1
ATOM 748 C CA . PHE A 1 94 ? 14.322 3.829 -4.349 1.00 44.72 94 PHE A CA 1
ATOM 749 C C . PHE A 1 94 ? 14.763 2.520 -3.669 1.00 44.72 94 PHE A C 1
ATOM 751 O O . PHE A 1 94 ? 14.437 1.432 -4.126 1.00 44.72 94 PHE A O 1
ATOM 758 N N . SER A 1 95 ? 15.530 2.613 -2.579 1.00 43.16 95 SER A N 1
ATOM 759 C CA . SER A 1 95 ? 15.911 1.526 -1.684 1.00 43.16 95 SER A CA 1
ATOM 760 C C . SER A 1 95 ? 14.774 0.934 -0.848 1.00 43.16 95 SER A C 1
ATOM 762 O O . SER A 1 95 ? 14.917 -0.219 -0.459 1.00 43.16 95 SER A O 1
ATOM 764 N N . ASN A 1 96 ? 13.671 1.644 -0.584 1.00 44.78 96 ASN A N 1
ATOM 765 C CA . ASN A 1 96 ? 12.717 1.194 0.430 1.00 44.78 96 ASN A CA 1
ATOM 766 C C . ASN A 1 96 ? 11.314 0.934 -0.121 1.00 44.78 96 ASN A C 1
ATOM 768 O O . ASN A 1 96 ? 10.618 1.848 -0.557 1.00 44.78 96 ASN A O 1
ATOM 772 N N . PHE A 1 97 ? 10.951 -0.350 -0.052 1.00 52.78 97 PHE A N 1
ATOM 773 C CA . PHE A 1 97 ? 9.612 -0.931 -0.003 1.00 52.78 97 PHE A CA 1
ATOM 774 C C . PHE A 1 97 ? 8.470 0.087 -0.060 1.00 52.78 97 PHE A C 1
ATOM 776 O O . PHE A 1 97 ? 8.062 0.640 0.961 1.00 52.78 97 PHE A O 1
ATOM 783 N N . PHE A 1 98 ? 7.901 0.274 -1.248 1.00 52.97 98 PHE A N 1
ATOM 784 C CA . PHE A 1 98 ? 6.565 0.842 -1.335 1.00 52.97 98 PHE A CA 1
ATOM 785 C C . PHE A 1 98 ? 5.603 -0.232 -0.822 1.00 52.97 98 PHE A C 1
ATOM 787 O O . PHE A 1 98 ? 5.615 -1.355 -1.330 1.00 52.97 98 PHE A O 1
ATOM 794 N N . ALA A 1 99 ? 4.846 0.070 0.226 1.00 57.06 99 ALA A N 1
ATOM 795 C CA . ALA A 1 99 ? 3.757 -0.771 0.697 1.00 57.06 99 ALA A CA 1
ATOM 796 C C . ALA A 1 99 ? 2.443 -0.131 0.259 1.00 57.06 99 ALA A C 1
ATOM 798 O O . ALA A 1 99 ? 2.192 1.023 0.612 1.00 57.06 99 ALA A O 1
ATOM 799 N N . VAL A 1 100 ? 1.639 -0.869 -0.511 1.00 58.31 100 VAL A N 1
ATOM 800 C CA . VAL A 1 100 ? 0.231 -0.529 -0.741 1.00 58.31 100 VAL A CA 1
ATOM 801 C C . VAL A 1 100 ? -0.614 -1.393 0.174 1.00 58.31 100 VAL A C 1
ATOM 803 O O . VAL A 1 100 ? -0.536 -2.617 0.098 1.00 58.31 100 VAL A O 1
ATOM 806 N N . PHE A 1 101 ? -1.386 -0.746 1.040 1.00 61.00 101 PHE A N 1
ATOM 807 C CA . PHE A 1 101 ? -2.318 -1.397 1.953 1.00 61.00 101 PHE A CA 1
ATOM 808 C C . PHE A 1 101 ? -3.720 -1.388 1.347 1.00 61.00 101 PHE A C 1
ATOM 810 O O . PHE A 1 101 ? -4.245 -0.301 1.125 1.00 61.00 101 PHE A O 1
ATOM 817 N N . PHE A 1 102 ? -4.311 -2.558 1.088 1.00 61.28 102 PHE A N 1
ATOM 818 C CA . PHE A 1 102 ? -5.704 -2.682 0.633 1.00 61.28 102 PHE A CA 1
ATOM 819 C C . PHE A 1 102 ? -6.559 -3.323 1.730 1.00 61.28 102 PHE A C 1
ATOM 821 O O . PHE A 1 102 ? -6.196 -4.386 2.236 1.00 61.28 102 PHE A O 1
ATOM 828 N N . LEU A 1 103 ? -7.670 -2.691 2.118 1.00 60.22 103 LEU A N 1
ATOM 829 C CA . LEU A 1 103 ? -8.590 -3.259 3.112 1.00 60.22 103 LEU A CA 1
ATOM 830 C C . LEU A 1 103 ? -9.283 -4.498 2.512 1.00 60.22 103 LEU A C 1
ATOM 832 O O . LEU A 1 103 ? -9.895 -4.390 1.452 1.00 60.22 103 LEU A O 1
ATOM 836 N N . LEU A 1 104 ? -9.157 -5.656 3.167 1.00 54.94 104 LEU A N 1
ATOM 837 C CA . LEU A 1 104 ? -9.609 -6.966 2.658 1.00 54.94 104 LEU A CA 1
ATOM 838 C C . LEU A 1 104 ? -11.053 -7.350 3.046 1.00 54.94 104 LEU A C 1
ATOM 840 O O . LEU A 1 104 ? -11.435 -8.502 2.858 1.00 54.94 104 LEU A O 1
ATOM 844 N N . LEU A 1 105 ? -11.837 -6.416 3.590 1.00 49.75 105 LEU A N 1
ATOM 845 C CA . LEU A 1 105 ? -13.256 -6.638 3.900 1.00 49.75 105 LEU A CA 1
ATOM 846 C C . LEU A 1 105 ? -14.127 -6.476 2.653 1.00 49.75 105 LEU A C 1
ATOM 848 O O . LEU A 1 105 ? -13.807 -5.595 1.819 1.00 49.75 105 LEU A O 1
#

Secondary structure (DSSP, 8-state):
--HHHHHHHHHHHHHTTTT---EEEES-GGGS-HHHHHTEEEEEEPPPPHHHHHHHHHHHHHHTT----HHHHHHHHHHHHHS----TT----TTS-EEEEEE--

=== Feature glossary ===
Legend for the data blocks above and below:

— What the protein is —

The amino-acid sequence is the protein's primary structure: the linear order of residues from the N-terminus to the C-terminus, written in one-letter code. Everything else here — the 3D coordinates, the secondary structure, the domain annotations — is ultimately a consequence of this string.

Database cross-references. InterPro integrates a dozen domain/family signature databases into unified entries with residue-range hits. GO terms attach function/process/location labels with evidence codes. CATH codes position the fold in a four-level structural taxonomy. Organism is the NCBI-taxonomy species name.

— Where its atoms are —

The mmCIF block holds the 3D Cartesian coordinates of each backbone atom (N, Cα, C, O) in ångströms. mmCIF is the PDB's canonical archive format — a tagged-loop text representation of the atomic model.

The six renders are orthographic views along the three Cartesian axes in both directions. Representation (cartoon, sticks, or surface) and color scheme (sequence-rainbow or by-chain) vary across proteins so the training set covers all the common visualization conventions.

— Local backbone conformation —

Secondary structure is the local, repeating backbone conformation. DSSP classifies it into eight states by reading the hydrogen-bond network: three helix types (H, G, I), two β types (E, B), two non-regular types (T, S), and unstructured coil (-).

SS3 is a coarse helix/strand/coil call (letters a/b/c) made by the P-SEA algorithm from inter-Cα distances and dihedrals. It is less detailed than DSSP but needs only Cα positions.

Backbone dihedral angles. Every residue except chain termini has a φ (preceding-C → N → Cα → C) and a ψ (N → Cα → C → next-N). They are reported in degrees following the IUPAC sign convention. Secondary structure is essentially a statement about which (φ, ψ) basin each residue occupies.

— Global shape and packing —

The geometric summary reports three shape descriptors. Rg (radius of gyration) measures how spread out the Cα atoms are about their centre of mass; compact globular proteins have small Rg, elongated or unfolded ones large. Cα contacts (<8 Å, |i−j|>4) count long-range residue pairs in spatial proximity — high for tightly packed folds, near zero for rods or random coil. The bounding-box extents give the protein's footprint along x, y, z in Å.

Solvent accessibility: the surface area of each residue that a 1.4 Å water probe can touch, in Å². When only backbone atoms are present the absolute values are lower than full-atom SASA (side chains contribute most of the area) and are flagged as backbone-only.

Plot images: a contact map (which residues are close in 3D, as an N×N binary image), a Ramachandran scatter (backbone torsion angles, revealing secondary-structure composition at a glance), and — for AlphaFold structures — a PAE heatmap (pairwise prediction confidence).

— Structural neighborhood —

Foldseek's 3Di representation compresses backbone geometry into a per-residue letter drawn from a learned twenty-state alphabet. It captures the tertiary interaction pattern around each residue — which residues are packed against it in space, regardless of where they are in sequence.

Structural nearest neighbors (via Foldseek easy-search vs the PDB). Reported per hit: target PDB id, E-value, and alignment TM-score. A TM-score above ~0.5 is the conventional threshold for 'same fold'.

— Confidence and disorder —

pLDDT (predicted Local Distance Difference Test) is AlphaFold's per-residue confidence score, ranging from 0 to 100. Values above 90 indicate high confidence (typically well-packed cores); 70–90 is confident; 50–70 low confidence; below 50 usually means the region is disordered or the prediction is unreliable there. AlphaFold stores pLDDT in the mmCIF B-factor column.

For experimental (PDB) structures, the B-factor (temperature factor) quantifies the positional spread of each atom in the crystal — a combination of thermal vibration and static disorder — in units of Å². High B-factors mark flexible loops or poorly resolved regions; low B-factors mark the rigid, well-ordered core.

Predicted Aligned Error (PAE) is an AlphaFold confidence matrix: entry (i, j) is the expected error in the position of residue j, in ångströms, when the prediction is superimposed on the true structure at residue i. Low PAE within a block of residues means that block is internally rigid and well-predicted; high PAE between two blocks means their relative placement is uncertain even if each block individually is confident.